Protein AF-E5WY20-F1 (afdb_monomer_lite)

Structure (mmCIF, N/CA/C/O backbone):
data_AF-E5WY20-F1
#
_entry.id   AF-E5WY20-F1
#
loop_
_atom_site.group_PDB
_atom_site.id
_atom_site.type_symbol
_atom_site.label_atom_id
_atom_site.label_alt_id
_atom_site.label_comp_id
_atom_site.label_asym_id
_atom_site.label_entity_id
_atom_site.label_seq_id
_atom_site.pdbx_PDB_ins_code
_atom_site.Cartn_x
_atom_site.Cartn_y
_atom_site.Cartn_z
_atom_site.occupancy
_atom_site.B_iso_or_equiv
_atom_site.auth_seq_id
_atom_site.auth_comp_id
_atom_site.auth_asym_id
_atom_site.auth_atom_id
_atom_site.pdbx_PDB_model_num
ATOM 1 N N . MET A 1 1 ? 13.274 -11.348 -22.290 1.00 45.75 1 MET A N 1
ATOM 2 C CA . MET A 1 1 ? 13.417 -10.328 -21.232 1.00 45.75 1 MET A CA 1
ATOM 3 C C . MET A 1 1 ? 12.013 -10.083 -20.718 1.00 45.75 1 MET A C 1
ATOM 5 O O . MET A 1 1 ? 11.188 -9.654 -21.510 1.00 45.75 1 MET A O 1
ATOM 9 N N . GLN A 1 2 ? 11.688 -10.498 -19.493 1.00 51.53 2 GLN A N 1
ATOM 10 C CA . GLN A 1 2 ? 10.386 -10.154 -18.919 1.00 51.53 2 GLN A CA 1
ATOM 11 C C . GLN A 1 2 ? 10.455 -8.663 -18.585 1.00 51.53 2 GLN A C 1
ATOM 13 O O . GLN A 1 2 ? 11.278 -8.265 -17.763 1.00 51.53 2 GLN A O 1
ATOM 18 N N . SER A 1 3 ? 9.692 -7.837 -19.297 1.00 58.44 3 SER A N 1
ATOM 19 C CA . SER A 1 3 ? 9.562 -6.420 -18.971 1.00 58.44 3 SER A CA 1
ATOM 20 C C . SER A 1 3 ? 8.900 -6.333 -17.604 1.00 58.44 3 SER A C 1
ATOM 22 O O . SER A 1 3 ? 7.744 -6.717 -17.450 1.00 58.44 3 SER A O 1
ATOM 24 N N . GLN A 1 4 ? 9.653 -5.906 -16.596 1.00 67.62 4 GLN A N 1
ATOM 25 C CA . GLN A 1 4 ? 9.116 -5.715 -15.258 1.00 67.62 4 GLN A CA 1
ATOM 26 C C . GLN A 1 4 ? 8.180 -4.511 -15.317 1.00 67.62 4 GLN A C 1
ATOM 28 O O . GLN A 1 4 ? 8.606 -3.409 -15.663 1.00 67.62 4 GLN A O 1
ATOM 33 N N . GLU A 1 5 ? 6.894 -4.734 -15.062 1.00 83.81 5 GLU A N 1
ATOM 34 C CA . GLU A 1 5 ? 5.928 -3.644 -15.023 1.00 83.81 5 GLU A CA 1
ATOM 35 C C . GLU A 1 5 ? 6.298 -2.702 -13.872 1.00 83.81 5 GLU A C 1
ATOM 37 O O . GLU A 1 5 ? 6.479 -3.137 -12.731 1.00 83.81 5 GLU A O 1
ATOM 42 N N . ILE A 1 6 ? 6.486 -1.422 -14.199 1.00 88.25 6 ILE A N 1
ATOM 43 C CA . ILE A 1 6 ? 6.835 -0.386 -13.228 1.00 88.25 6 ILE A CA 1
ATOM 44 C C . ILE A 1 6 ? 5.542 0.130 -12.611 1.00 88.25 6 ILE A C 1
ATOM 46 O O . ILE A 1 6 ? 4.676 0.682 -13.299 1.00 88.25 6 ILE A O 1
ATOM 50 N N . TYR A 1 7 ? 5.427 -0.028 -11.299 1.00 89.50 7 TYR A N 1
ATOM 51 C CA . TYR A 1 7 ? 4.298 0.472 -10.542 1.00 89.50 7 TYR A CA 1
ATOM 52 C C . TYR A 1 7 ? 4.576 1.883 -10.027 1.00 89.50 7 TYR A C 1
ATOM 54 O O . TYR A 1 7 ? 5.654 2.189 -9.534 1.00 89.50 7 TYR A O 1
ATOM 62 N N . THR A 1 8 ? 3.576 2.742 -10.166 1.00 89.31 8 THR A N 1
ATOM 63 C CA . THR A 1 8 ? 3.525 4.119 -9.678 1.00 89.31 8 THR A CA 1
ATOM 64 C C . THR A 1 8 ? 2.345 4.238 -8.722 1.00 89.31 8 THR A C 1
ATOM 66 O O . THR A 1 8 ? 1.380 3.476 -8.811 1.00 89.31 8 THR A O 1
ATOM 69 N N . THR A 1 9 ? 2.357 5.228 -7.841 1.00 86.50 9 THR A N 1
ATOM 70 C CA . THR A 1 9 ? 1.251 5.487 -6.899 1.00 86.50 9 THR A CA 1
ATOM 71 C C . THR A 1 9 ? -0.127 5.598 -7.568 1.00 86.50 9 THR A C 1
ATOM 73 O O . THR A 1 9 ? -1.139 5.188 -6.993 1.00 86.50 9 THR A O 1
ATOM 76 N N . LYS A 1 10 ? -0.151 6.026 -8.837 1.00 85.44 10 LYS A N 1
ATOM 77 C CA . LYS A 1 10 ? -1.353 6.167 -9.669 1.00 85.44 10 LYS A CA 1
ATOM 78 C C . LYS A 1 10 ? -1.848 4.873 -10.312 1.00 85.44 10 LYS A C 1
ATOM 80 O O . LYS A 1 10 ? -3.037 4.784 -10.611 1.00 85.44 10 LYS A O 1
ATOM 85 N N . ASN A 1 11 ? -0.964 3.911 -10.586 1.00 87.62 11 ASN A N 1
ATOM 86 C CA . ASN A 1 11 ? -1.333 2.671 -11.281 1.00 87.62 11 ASN A CA 1
ATOM 87 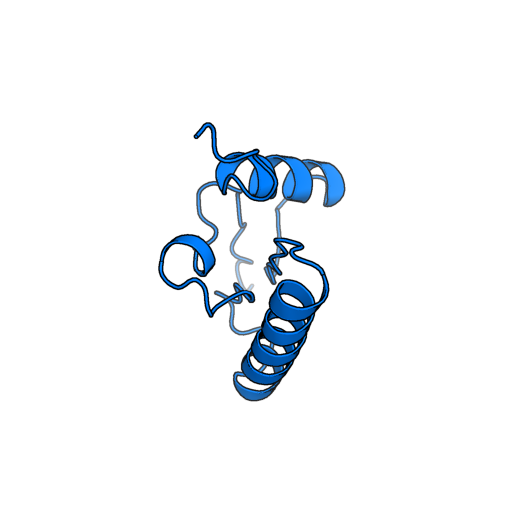C C . ASN A 1 11 ? -1.558 1.487 -10.332 1.00 87.62 11 ASN A C 1
ATOM 89 O O . ASN A 1 11 ? -2.198 0.514 -10.731 1.00 87.62 11 ASN A O 1
ATOM 93 N N . ILE A 1 12 ? -1.082 1.567 -9.084 1.00 87.44 12 ILE A N 1
ATOM 94 C CA . ILE A 1 12 ? -1.339 0.521 -8.099 1.00 87.44 12 ILE A CA 1
ATOM 95 C C . ILE A 1 12 ? -2.846 0.480 -7.798 1.00 87.44 12 ILE A C 1
ATOM 97 O O . ILE A 1 12 ? -3.431 1.503 -7.421 1.00 87.44 12 ILE A O 1
ATOM 101 N N . PRO A 1 13 ? -3.490 -0.697 -7.912 1.00 85.12 13 PRO A N 1
ATOM 102 C CA . PRO A 1 13 ? -4.908 -0.821 -7.625 1.00 85.12 13 PRO A CA 1
ATOM 103 C C . PRO A 1 13 ? -5.204 -0.516 -6.155 1.00 85.12 13 PRO A C 1
ATOM 105 O O . PRO A 1 13 ? -4.642 -1.121 -5.241 1.00 85.12 13 PRO A O 1
ATOM 108 N N . LYS A 1 14 ? -6.140 0.406 -5.925 1.00 84.19 14 LYS A N 1
ATOM 109 C CA . LYS A 1 14 ? -6.558 0.849 -4.588 1.00 84.19 14 LYS A CA 1
ATOM 110 C C . LYS A 1 14 ? -7.576 -0.116 -3.977 1.00 84.19 14 LYS A C 1
ATOM 112 O O . LYS A 1 14 ? -8.728 0.249 -3.753 1.00 84.19 14 LYS A O 1
ATOM 117 N N . VAL A 1 15 ? -7.166 -1.365 -3.754 1.00 81.38 15 VAL A N 1
ATOM 118 C CA . VAL A 1 15 ? -8.065 -2.452 -3.313 1.00 81.38 15 VAL A CA 1
ATOM 119 C C . VAL A 1 15 ? -8.787 -2.123 -2.007 1.00 81.38 15 VAL A C 1
ATOM 121 O O . VAL A 1 15 ? -9.981 -2.372 -1.912 1.00 81.38 15 VAL A O 1
ATOM 124 N N . HIS A 1 16 ? -8.107 -1.459 -1.071 1.00 78.62 16 HIS A N 1
ATOM 125 C CA . HIS A 1 16 ? -8.670 -1.094 0.229 1.00 78.62 16 HIS A CA 1
ATOM 126 C C . HIS A 1 16 ? -9.759 -0.010 0.146 1.00 78.62 16 HIS A C 1
ATOM 128 O O . HIS A 1 16 ? -10.682 0.022 0.956 1.00 78.62 16 HIS A O 1
ATOM 134 N N . LEU A 1 17 ? -9.700 0.864 -0.870 1.00 76.25 17 LEU A N 1
ATOM 135 C CA . LEU A 1 17 ? -10.759 1.849 -1.122 1.00 76.25 17 LEU A CA 1
ATOM 136 C C . LEU A 1 17 ? -12.005 1.220 -1.753 1.00 76.25 17 LEU A C 1
ATOM 138 O O . LEU A 1 17 ? -13.104 1.741 -1.584 1.00 76.25 17 LEU A O 1
ATOM 142 N N . GLN A 1 18 ? -11.830 0.133 -2.505 1.00 76.19 18 GLN A N 1
ATOM 143 C CA . GLN A 1 18 ? -12.932 -0.594 -3.137 1.00 76.19 18 GLN A CA 1
ATOM 144 C C . GLN A 1 18 ? -13.583 -1.579 -2.163 1.00 76.19 18 GLN A C 1
ATOM 146 O O . GLN A 1 18 ? -14.800 -1.745 -2.177 1.00 76.19 18 GLN A O 1
ATOM 151 N N . ASP A 1 19 ? -12.777 -2.207 -1.310 1.00 79.38 19 ASP A N 1
ATOM 152 C CA . ASP A 1 19 ? -13.208 -3.175 -0.314 1.00 79.38 19 ASP A CA 1
ATOM 153 C C . ASP A 1 19 ? -12.379 -3.004 0.963 1.00 79.38 19 ASP A C 1
ATOM 155 O O . ASP A 1 19 ? -11.188 -3.311 1.000 1.00 79.38 19 ASP A O 1
ATOM 159 N N . LYS A 1 20 ? -13.036 -2.552 2.035 1.00 76.44 20 LYS A N 1
ATOM 160 C CA . LYS A 1 20 ? -12.396 -2.314 3.338 1.00 76.44 20 LYS A CA 1
ATOM 161 C C . LYS A 1 20 ? -11.825 -3.581 3.971 1.00 76.44 20 LYS A C 1
ATOM 163 O O . LYS A 1 20 ? -11.008 -3.483 4.874 1.00 76.44 20 LYS A O 1
ATOM 168 N N . THR A 1 21 ? -12.245 -4.758 3.514 1.00 79.88 21 THR A N 1
ATOM 169 C CA . THR A 1 21 ? -11.737 -6.045 4.010 1.00 79.88 21 THR A CA 1
ATOM 170 C C . THR A 1 21 ? -10.497 -6.527 3.258 1.00 79.88 21 THR A C 1
ATOM 172 O O . THR A 1 21 ? -9.899 -7.530 3.645 1.00 79.88 21 THR A O 1
ATOM 175 N N . ARG A 1 22 ? -10.089 -5.813 2.197 1.00 84.12 22 ARG A N 1
ATOM 176 C CA . ARG A 1 22 ? -8.913 -6.130 1.385 1.00 84.12 22 ARG A CA 1
ATOM 177 C C . ARG A 1 22 ? -7.801 -5.130 1.654 1.00 84.12 22 ARG A C 1
ATOM 179 O O . ARG A 1 22 ? -7.890 -3.959 1.295 1.00 84.12 22 ARG A O 1
ATOM 186 N N . TYR A 1 23 ? -6.724 -5.611 2.247 1.00 88.50 23 TYR A N 1
ATOM 187 C CA . TYR A 1 23 ? -5.574 -4.816 2.662 1.00 88.50 23 TYR A CA 1
ATOM 188 C C . TYR A 1 23 ? -4.375 -5.046 1.744 1.00 88.50 23 TYR A C 1
ATOM 190 O O . TYR A 1 23 ? -3.567 -4.135 1.546 1.00 88.50 23 TYR A O 1
ATOM 198 N N . VAL A 1 24 ? -4.268 -6.244 1.161 1.00 90.75 24 VAL A N 1
ATOM 199 C CA . VAL A 1 24 ? -3.168 -6.632 0.278 1.00 90.75 24 VAL A CA 1
ATOM 200 C C . VAL A 1 24 ? -3.483 -6.329 -1.185 1.00 90.75 24 VAL A C 1
ATOM 202 O O . VAL A 1 24 ? -4.355 -6.934 -1.814 1.00 90.75 24 VAL A O 1
ATOM 205 N N . CYS A 1 25 ? -2.691 -5.435 -1.766 1.00 90.31 25 CYS A N 1
ATOM 206 C CA . CYS A 1 25 ? -2.625 -5.174 -3.192 1.00 90.31 25 CYS A CA 1
ATOM 207 C C . CYS A 1 25 ? -1.462 -5.958 -3.813 1.00 90.31 25 CYS A C 1
ATOM 209 O O . CYS A 1 25 ? -0.301 -5.629 -3.594 1.00 90.31 25 CYS A O 1
ATOM 211 N N . ASN A 1 26 ? -1.768 -7.002 -4.584 1.00 90.88 26 ASN A N 1
ATOM 212 C CA . ASN A 1 26 ? -0.778 -7.884 -5.213 1.00 90.88 26 ASN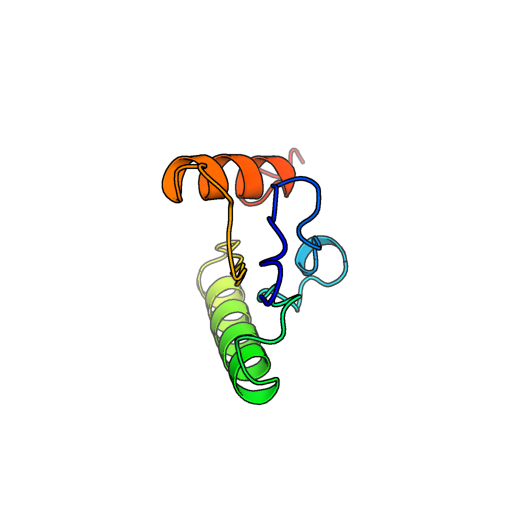 A CA 1
ATOM 213 C C . ASN A 1 26 ? -1.103 -8.090 -6.709 1.00 90.88 26 ASN A C 1
ATOM 215 O O . ASN A 1 26 ? -1.520 -9.181 -7.105 1.00 90.88 26 ASN A O 1
ATOM 219 N N . PRO A 1 27 ? -0.981 -7.043 -7.548 1.00 86.81 27 PRO A N 1
ATOM 220 C CA . PRO A 1 27 ? -1.393 -7.090 -8.954 1.00 86.81 27 PRO A CA 1
ATOM 221 C C . PRO A 1 27 ? -0.575 -8.084 -9.788 1.00 86.81 27 PRO A C 1
ATOM 223 O O . PRO A 1 27 ? -1.115 -8.721 -10.686 1.00 86.81 27 PRO A O 1
ATOM 226 N N . ALA A 1 28 ? 0.704 -8.268 -9.455 1.00 87.75 28 ALA A N 1
ATOM 227 C CA . ALA A 1 28 ? 1.597 -9.179 -10.165 1.00 87.75 28 ALA A CA 1
ATOM 228 C C . ALA A 1 28 ? 1.518 -10.637 -9.672 1.00 87.75 28 ALA A C 1
ATOM 230 O O . ALA A 1 28 ? 2.235 -11.491 -10.190 1.00 87.75 28 ALA A O 1
ATOM 231 N N . GLY A 1 29 ? 0.687 -10.935 -8.664 1.00 88.75 29 GLY A N 1
ATOM 232 C CA . GLY A 1 29 ? 0.546 -12.294 -8.134 1.00 88.75 29 GLY A CA 1
ATOM 233 C C . GLY A 1 29 ? 1.828 -12.847 -7.499 1.00 88.75 29 GLY A C 1
ATOM 234 O O . GLY A 1 29 ? 2.058 -14.051 -7.544 1.00 88.75 29 GLY A O 1
ATOM 235 N N . ILE A 1 30 ? 2.666 -11.980 -6.920 1.00 91.25 30 ILE A N 1
ATOM 236 C CA . ILE A 1 30 ? 3.939 -12.350 -6.277 1.00 91.25 30 ILE A CA 1
ATOM 237 C C . ILE A 1 30 ? 3.676 -13.223 -5.047 1.00 91.25 30 ILE A C 1
ATOM 239 O O . ILE A 1 30 ? 4.339 -14.237 -4.841 1.00 91.25 30 ILE A O 1
ATOM 243 N N . LEU A 1 31 ? 2.689 -12.837 -4.235 1.00 91.19 31 LEU A N 1
ATOM 244 C CA . LEU A 1 31 ? 2.162 -13.680 -3.163 1.00 91.19 31 LEU A CA 1
ATOM 245 C C . LEU A 1 31 ? 1.069 -14.615 -3.691 1.00 91.19 31 LEU A C 1
ATOM 247 O O . LEU A 1 31 ? 0.303 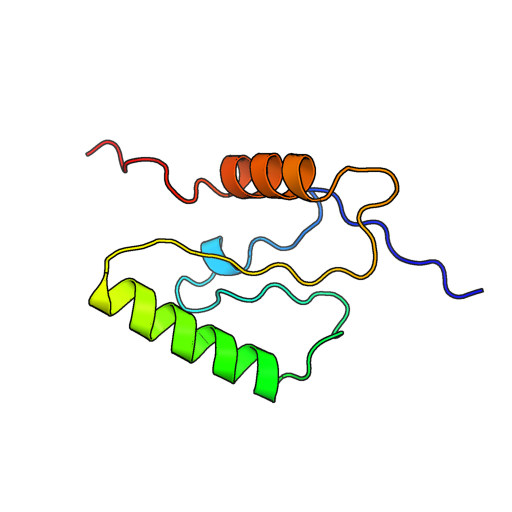-14.257 -4.589 1.00 91.19 31 LEU A O 1
ATOM 251 N N . SER A 1 32 ? 0.958 -15.801 -3.093 1.00 93.38 32 SER A N 1
ATOM 252 C CA . SER A 1 32 ? -0.160 -16.708 -3.358 1.00 93.38 32 SER A CA 1
ATOM 253 C C . SER A 1 32 ? -1.470 -16.141 -2.802 1.00 93.38 32 SER A C 1
ATOM 255 O O . SER A 1 32 ? -1.477 -15.368 -1.843 1.00 93.38 32 SER A O 1
ATOM 257 N N . VAL A 1 33 ? -2.603 -16.571 -3.364 1.00 89.44 33 VAL A N 1
ATOM 258 C CA . VAL A 1 33 ? -3.939 -16.160 -2.892 1.00 89.44 33 VAL A CA 1
ATOM 259 C C . VAL A 1 33 ? -4.138 -16.498 -1.410 1.00 89.44 33 VAL A C 1
ATOM 261 O O . VAL A 1 33 ? -4.708 -15.700 -0.670 1.00 89.44 33 VAL A O 1
ATOM 264 N N . SER A 1 34 ? -3.623 -17.647 -0.962 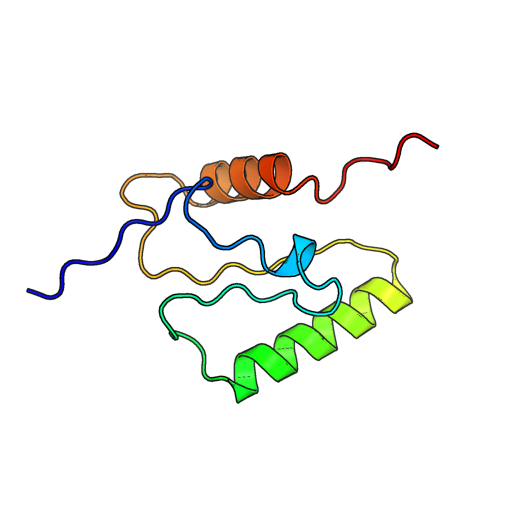1.00 92.75 34 SER A N 1
ATOM 265 C CA . SER A 1 34 ? -3.659 -18.048 0.447 1.00 92.75 34 SER A CA 1
ATOM 266 C C . SER A 1 34 ? -2.890 -17.072 1.339 1.00 92.75 34 SER A C 1
ATOM 268 O O . SER A 1 34 ? -3.444 -16.624 2.337 1.00 92.75 34 SER A O 1
ATOM 270 N N . ALA A 1 35 ? -1.673 -16.675 0.947 1.00 93.62 35 ALA A N 1
ATOM 271 C CA . ALA A 1 35 ? -0.873 -15.715 1.706 1.00 93.62 35 ALA A CA 1
ATOM 272 C C . ALA A 1 35 ? -1.535 -14.327 1.755 1.00 93.62 35 ALA A C 1
ATOM 274 O O . ALA A 1 35 ? -1.575 -13.703 2.813 1.00 93.62 35 ALA A O 1
ATOM 275 N N . CYS A 1 36 ? -2.113 -13.859 0.640 1.00 92.88 36 CYS A N 1
ATOM 276 C CA . CYS A 1 36 ? -2.899 -12.621 0.633 1.00 92.88 36 CYS A CA 1
ATOM 277 C C . CYS A 1 36 ? -4.067 -12.695 1.627 1.00 92.88 36 CYS A C 1
ATOM 279 O O . CYS A 1 36 ? -4.236 -11.783 2.430 1.00 92.88 36 CYS A O 1
ATOM 281 N N . GLY A 1 37 ? -4.823 -13.798 1.622 1.00 91.69 37 GLY A N 1
ATOM 282 C CA . GLY A 1 37 ? -5.956 -13.987 2.529 1.00 91.69 37 GLY A CA 1
ATOM 283 C C . GLY A 1 37 ? -5.561 -14.082 4.007 1.00 91.69 37 GLY A C 1
ATOM 284 O O . GLY A 1 37 ? -6.309 -13.621 4.868 1.00 91.69 37 GLY A O 1
ATOM 285 N N . GLU A 1 38 ? -4.399 -14.656 4.324 1.00 93.94 38 GLU A N 1
ATOM 286 C CA . GLU A 1 38 ? -3.872 -14.681 5.695 1.00 93.94 38 GLU A CA 1
ATOM 287 C C . GLU A 1 38 ? -3.495 -13.279 6.180 1.00 93.94 38 GLU A C 1
ATOM 289 O O . GLU A 1 38 ? -3.907 -12.880 7.271 1.00 93.94 38 GLU A O 1
ATOM 294 N N . ILE A 1 39 ? -2.786 -12.506 5.354 1.00 93.38 39 ILE A N 1
ATOM 295 C CA . ILE A 1 39 ? -2.400 -11.129 5.686 1.00 93.38 39 ILE A CA 1
ATOM 296 C C . ILE A 1 39 ? -3.641 -10.241 5.828 1.00 93.38 39 ILE A C 1
ATOM 298 O O . ILE A 1 39 ? -3.740 -9.508 6.810 1.00 93.38 39 ILE A O 1
ATOM 302 N N . ASP A 1 40 ? -4.610 -10.343 4.911 1.00 91.25 40 ASP A N 1
ATOM 303 C CA . ASP A 1 40 ? -5.874 -9.600 4.994 1.00 91.25 40 ASP A CA 1
ATOM 304 C C . ASP A 1 40 ? -6.587 -9.873 6.328 1.00 91.25 40 ASP A C 1
ATOM 306 O O . ASP A 1 40 ? -7.006 -8.941 7.011 1.00 91.25 40 ASP A O 1
ATOM 310 N N . ARG A 1 41 ? -6.661 -11.140 6.765 1.00 91.94 41 ARG A N 1
ATOM 311 C CA . ARG A 1 41 ? -7.263 -11.503 8.062 1.00 91.94 41 ARG A CA 1
ATOM 312 C C . ARG A 1 41 ? -6.489 -10.946 9.253 1.00 91.94 41 ARG A C 1
ATOM 314 O O . ARG A 1 41 ? -7.110 -10.492 10.214 1.00 91.94 41 ARG A O 1
ATOM 321 N N . MET A 1 42 ? -5.159 -11.003 9.214 1.00 93.00 42 MET A N 1
ATOM 322 C CA . MET A 1 42 ? -4.315 -10.465 10.284 1.00 93.00 42 MET A CA 1
ATOM 323 C C . MET A 1 42 ? -4.480 -8.950 10.412 1.00 93.00 42 MET A C 1
ATOM 325 O O . MET A 1 42 ? -4.663 -8.449 11.521 1.00 93.00 42 MET A O 1
ATOM 329 N N . LEU A 1 43 ? -4.462 -8.231 9.288 1.00 91.06 43 LEU A N 1
ATOM 330 C CA . LEU A 1 43 ? -4.629 -6.779 9.256 1.00 91.06 43 LEU A CA 1
ATOM 331 C C . LEU A 1 43 ? -6.044 -6.364 9.655 1.00 91.06 43 LEU A C 1
ATOM 333 O O . LEU A 1 43 ? -6.193 -5.449 10.458 1.00 91.06 43 LEU A O 1
ATOM 337 N N . TYR A 1 44 ? -7.061 -7.103 9.215 1.00 90.62 44 TYR A N 1
ATOM 338 C CA . TYR A 1 44 ? -8.439 -6.905 9.660 1.00 90.62 44 TYR A CA 1
ATOM 339 C C . TYR A 1 44 ? -8.586 -7.050 11.181 1.00 90.62 44 TYR A C 1
ATOM 341 O O . TYR A 1 44 ? -9.208 -6.222 11.848 1.00 90.62 44 TYR A O 1
ATOM 349 N N . ALA A 1 45 ? -7.990 -8.095 11.765 1.00 91.19 45 ALA A N 1
ATOM 350 C CA . ALA A 1 45 ? -8.012 -8.293 13.211 1.00 91.19 45 ALA A CA 1
ATOM 351 C C . ALA A 1 45 ? -7.255 -7.182 13.957 1.00 91.19 45 ALA A C 1
ATOM 353 O O . ALA A 1 45 ? -7.664 -6.798 15.054 1.00 91.19 45 ALA A O 1
ATOM 354 N N . LEU A 1 46 ? -6.164 -6.677 13.378 1.00 90.44 46 LEU A N 1
ATOM 355 C CA . LEU A 1 46 ? -5.353 -5.606 13.948 1.00 90.44 46 LEU A CA 1
ATOM 356 C C . LEU A 1 46 ? -6.082 -4.255 13.914 1.00 90.44 46 LEU A C 1
ATOM 358 O O . LEU A 1 46 ? -6.096 -3.554 14.929 1.00 90.44 46 LEU A O 1
ATOM 362 N N . GLU A 1 47 ? -6.744 -3.926 12.802 1.00 89.31 47 GLU A N 1
ATOM 363 C CA . GLU A 1 47 ? -7.603 -2.743 12.687 1.00 89.31 47 GLU A CA 1
ATOM 364 C C . GLU A 1 47 ? -8.739 -2.801 13.713 1.00 89.31 47 GLU A C 1
ATOM 366 O O . GLU A 1 47 ? -8.956 -1.833 14.434 1.00 89.31 47 GLU A O 1
ATOM 371 N N . GLN A 1 48 ? -9.416 -3.943 13.876 1.00 88.44 48 GLN A N 1
ATOM 372 C CA . GLN A 1 48 ? -10.486 -4.055 14.876 1.00 88.44 48 GLN A CA 1
ATOM 373 C C . GLN A 1 48 ? -9.993 -3.918 16.324 1.00 88.44 48 GLN A C 1
ATOM 375 O O . GLN A 1 48 ? -10.720 -3.408 17.173 1.00 88.44 48 GLN A O 1
ATOM 380 N N . GLN A 1 49 ? -8.774 -4.374 16.622 1.00 91.31 49 GLN A N 1
ATOM 381 C CA . GLN A 1 49 ? -8.214 -4.313 17.976 1.00 91.31 49 GLN A CA 1
ATOM 382 C C . GLN A 1 49 ? -7.649 -2.938 18.335 1.00 91.31 49 GLN A C 1
ATOM 384 O O . GLN A 1 49 ? -7.692 -2.546 19.500 1.00 91.31 49 GLN A O 1
ATOM 389 N N . THR A 1 50 ? -7.082 -2.227 17.360 1.00 89.56 50 THR A N 1
ATOM 390 C CA . THR A 1 50 ? -6.278 -1.018 17.616 1.00 89.56 50 THR A CA 1
ATOM 391 C C . THR A 1 50 ? -6.797 0.233 16.909 1.00 89.56 50 THR A C 1
ATOM 393 O O . THR A 1 50 ? -6.399 1.339 17.264 1.00 89.56 50 THR A O 1
ATOM 396 N N . GLY A 1 51 ? -7.685 0.077 15.927 1.00 84.81 51 GLY A N 1
ATOM 397 C CA . GLY A 1 51 ? -8.205 1.155 15.087 1.00 84.81 51 GLY A CA 1
ATOM 398 C C . GLY A 1 51 ? -7.221 1.662 14.033 1.00 84.81 51 GLY A C 1
ATOM 399 O O . GLY A 1 51 ? -7.477 2.706 13.437 1.00 84.81 51 GLY A O 1
ATOM 400 N N . ILE A 1 52 ? -6.086 0.983 13.821 1.00 84.81 52 ILE A N 1
ATOM 401 C CA . ILE A 1 52 ? -5.116 1.409 12.811 1.00 84.81 52 ILE A CA 1
ATOM 402 C C . ILE A 1 52 ? -5.622 1.097 11.403 1.00 84.81 52 ILE A C 1
ATOM 404 O O . ILE A 1 52 ? -6.077 -0.008 11.123 1.00 84.81 52 ILE A O 1
ATOM 408 N N . GLU A 1 53 ? -5.457 2.050 10.494 1.00 82.69 53 GLU A N 1
ATOM 409 C CA . GLU A 1 53 ? -5.648 1.833 9.063 1.00 82.69 53 GLU A CA 1
ATOM 410 C C . GLU A 1 53 ? -4.286 1.458 8.463 1.00 82.69 53 GLU A C 1
ATOM 412 O O . GLU A 1 53 ? -3.313 2.203 8.583 1.00 82.69 53 GLU A O 1
ATOM 417 N N . THR A 1 54 ? -4.171 0.274 7.866 1.00 84.44 54 THR A N 1
ATOM 418 C CA . THR A 1 54 ? -2.909 -0.246 7.304 1.00 84.44 54 THR A CA 1
ATOM 419 C C . THR A 1 54 ? -3.176 -0.826 5.928 1.00 84.44 54 THR A C 1
ATOM 421 O O . THR A 1 54 ? -4.233 -1.385 5.715 1.00 84.44 54 THR A O 1
ATOM 424 N N . VAL A 1 55 ? -2.241 -0.735 4.985 1.00 87.12 55 VAL A N 1
ATOM 425 C CA . VAL A 1 55 ? -2.355 -1.391 3.672 1.00 87.12 55 VAL A CA 1
ATOM 426 C C . VAL A 1 55 ? -1.012 -1.988 3.274 1.00 87.12 55 VAL A C 1
ATOM 428 O O . VAL A 1 55 ? 0.037 -1.495 3.688 1.00 87.12 55 VAL A O 1
ATOM 431 N N . VAL A 1 56 ? -1.037 -3.049 2.471 1.00 89.44 56 VAL A N 1
ATOM 432 C CA . VAL A 1 56 ? 0.167 -3.739 1.995 1.00 89.44 56 VAL A CA 1
ATOM 433 C C . VAL A 1 56 ? 0.146 -3.765 0.475 1.00 89.44 56 VAL A C 1
ATOM 435 O O . VAL A 1 56 ? -0.765 -4.329 -0.121 1.00 89.44 56 VAL A O 1
ATOM 438 N N . ALA A 1 57 ? 1.154 -3.181 -0.169 1.00 89.69 57 ALA A N 1
ATOM 439 C CA . ALA A 1 57 ? 1.325 -3.238 -1.618 1.00 89.69 57 ALA A CA 1
ATOM 440 C C . ALA A 1 57 ? 2.534 -4.109 -1.973 1.00 89.69 57 ALA A C 1
ATOM 442 O O . ALA A 1 57 ? 3.640 -3.881 -1.489 1.00 89.69 57 ALA A O 1
ATOM 443 N N . VAL A 1 58 ? 2.316 -5.104 -2.829 1.00 90.75 58 VAL A N 1
ATOM 444 C CA . VAL A 1 58 ? 3.335 -6.037 -3.309 1.00 90.75 58 VAL A CA 1
ATOM 445 C C . VAL A 1 58 ? 3.445 -5.877 -4.814 1.00 90.75 58 VAL A C 1
ATOM 447 O O . VAL A 1 58 ? 2.591 -6.332 -5.575 1.00 90.75 58 VAL A O 1
ATOM 450 N N . VAL A 1 59 ? 4.508 -5.204 -5.238 1.00 90.38 59 VAL A N 1
ATOM 451 C CA . VAL A 1 59 ? 4.779 -4.899 -6.641 1.00 90.38 59 VAL A CA 1
ATOM 452 C C . VAL A 1 59 ? 6.185 -5.359 -7.012 1.00 90.38 59 VAL A C 1
ATOM 454 O O . VAL A 1 59 ? 7.085 -5.318 -6.175 1.00 90.38 59 VAL A O 1
ATOM 457 N N . PRO A 1 60 ? 6.401 -5.814 -8.256 1.00 89.00 60 PRO A N 1
ATOM 458 C CA . PRO A 1 60 ? 7.696 -6.308 -8.689 1.00 89.00 60 PRO A CA 1
ATOM 459 C C . PRO A 1 60 ? 8.726 -5.180 -8.775 1.00 89.00 60 PRO A C 1
ATOM 461 O O . PRO A 1 60 ? 9.894 -5.418 -8.498 1.00 89.00 60 PRO A O 1
ATOM 464 N N . SER A 1 61 ? 8.333 -3.970 -9.180 1.00 90.38 61 SER A N 1
ATOM 465 C CA . SER A 1 61 ? 9.231 -2.819 -9.291 1.00 90.38 61 SER A CA 1
ATOM 466 C C . SER A 1 61 ? 8.467 -1.511 -9.125 1.00 90.38 61 SER A C 1
ATOM 468 O O . SER A 1 61 ? 7.347 -1.381 -9.616 1.00 90.38 61 SER A O 1
ATOM 470 N N . ILE A 1 62 ? 9.118 -0.535 -8.496 1.00 90.88 62 ILE A N 1
ATOM 471 C CA . ILE A 1 62 ? 8.715 0.881 -8.457 1.00 90.88 62 ILE A CA 1
ATOM 472 C C . ILE A 1 62 ? 9.609 1.743 -9.370 1.00 90.88 62 ILE A C 1
ATOM 474 O O . ILE A 1 62 ? 9.672 2.963 -9.258 1.00 90.88 62 ILE A O 1
ATOM 478 N N . GLY A 1 63 ? 10.349 1.101 -10.280 1.00 88.88 63 GLY A N 1
ATOM 479 C CA . GLY A 1 63 ? 11.333 1.757 -11.133 1.00 88.88 63 GLY A CA 1
ATOM 480 C C . GLY A 1 63 ? 12.538 2.238 -10.327 1.00 88.88 63 GLY A C 1
ATOM 481 O O . GLY A 1 63 ? 13.182 1.449 -9.640 1.00 88.88 63 GLY A O 1
ATOM 482 N N . ASN A 1 64 ? 12.835 3.533 -10.433 1.00 88.38 64 ASN A N 1
ATOM 483 C CA . ASN A 1 64 ? 13.932 4.205 -9.732 1.00 88.38 64 ASN A CA 1
ATOM 484 C C . ASN A 1 64 ? 13.460 4.990 -8.496 1.00 88.38 64 ASN A C 1
ATOM 486 O O . ASN A 1 64 ? 14.240 5.767 -7.947 1.00 88.38 64 ASN A O 1
ATOM 490 N N . GLU A 1 65 ? 12.196 4.842 -8.092 1.00 88.94 65 GLU A N 1
ATOM 491 C CA . GLU A 1 65 ? 11.700 5.500 -6.886 1.00 88.94 65 GLU A CA 1
ATOM 492 C C . GLU A 1 65 ? 12.290 4.874 -5.621 1.00 88.94 65 GLU A C 1
ATOM 494 O O . GLU A 1 65 ? 12.639 3.693 -5.579 1.00 88.94 65 GLU A O 1
ATOM 499 N N . ASP A 1 66 ? 12.393 5.690 -4.577 1.00 90.56 66 ASP A N 1
ATOM 500 C CA . ASP A 1 66 ? 12.752 5.225 -3.247 1.00 90.56 66 ASP A CA 1
ATOM 501 C C . ASP A 1 66 ? 11.528 4.595 -2.563 1.00 90.56 66 ASP A C 1
ATOM 503 O O . ASP A 1 66 ? 10.431 5.153 -2.594 1.00 90.56 66 ASP A O 1
ATOM 507 N N . CYS A 1 67 ? 11.706 3.435 -1.926 1.00 87.50 67 CYS A N 1
ATOM 508 C CA . CYS A 1 67 ? 10.605 2.691 -1.311 1.00 87.50 67 CYS A CA 1
ATOM 509 C C . CYS A 1 67 ? 9.878 3.482 -0.212 1.00 87.50 67 CYS A C 1
ATOM 511 O O . CYS A 1 67 ? 8.667 3.305 -0.040 1.00 87.50 67 CYS A O 1
ATOM 513 N N . PHE A 1 68 ? 10.590 4.320 0.546 1.00 88.44 68 PHE A N 1
ATOM 514 C CA . PHE A 1 68 ? 9.997 5.115 1.617 1.00 88.44 68 PHE A CA 1
ATOM 515 C C . PHE A 1 68 ? 9.157 6.254 1.038 1.00 88.44 68 PHE A C 1
ATOM 517 O O . PHE A 1 68 ? 7.976 6.370 1.378 1.00 88.44 68 PHE A O 1
ATOM 524 N N . GLU A 1 69 ? 9.720 7.023 0.104 1.00 88.94 69 GLU A N 1
ATOM 525 C CA . GLU A 1 69 ? 8.992 8.099 -0.582 1.00 88.94 69 GLU A CA 1
ATOM 526 C C . GLU A 1 69 ? 7.782 7.563 -1.348 1.00 88.94 69 GLU A C 1
ATOM 528 O O . GLU A 1 69 ? 6.681 8.109 -1.245 1.00 88.94 69 GLU A O 1
ATOM 533 N N . PHE A 1 70 ? 7.956 6.438 -2.042 1.00 90.31 70 PHE A N 1
ATOM 534 C CA . PHE A 1 70 ? 6.882 5.751 -2.744 1.00 90.31 70 PHE A CA 1
ATOM 535 C C . PHE A 1 70 ? 5.739 5.380 -1.800 1.00 90.31 70 PHE A C 1
ATOM 537 O O . PHE A 1 70 ? 4.577 5.688 -2.066 1.00 90.31 70 PHE A O 1
ATOM 544 N N . SER A 1 71 ? 6.064 4.746 -0.670 1.00 88.00 71 SER A N 1
ATOM 545 C CA . SER A 1 71 ? 5.070 4.336 0.326 1.00 88.00 71 SER A CA 1
ATOM 546 C C . SER A 1 71 ? 4.355 5.546 0.922 1.00 88.00 71 SER A C 1
ATOM 548 O O . SER A 1 71 ? 3.135 5.530 1.081 1.00 88.00 71 SER A O 1
ATOM 550 N N . HIS A 1 72 ? 5.087 6.624 1.203 1.00 87.94 72 HIS A N 1
ATOM 551 C CA . HIS A 1 72 ? 4.514 7.849 1.745 1.00 87.94 72 HIS A CA 1
ATOM 552 C C . HIS A 1 72 ? 3.559 8.527 0.751 1.00 87.94 72 HIS A C 1
ATOM 554 O O . HIS A 1 72 ? 2.447 8.920 1.118 1.00 87.94 72 HIS A O 1
ATOM 560 N N . GLN A 1 73 ? 3.943 8.627 -0.523 1.00 88.69 73 GLN A N 1
ATOM 561 C CA . GLN A 1 73 ? 3.068 9.148 -1.574 1.00 88.69 73 GLN A CA 1
ATOM 562 C C . GLN A 1 73 ? 1.841 8.250 -1.787 1.00 88.69 73 GLN A C 1
ATOM 564 O O . GLN A 1 73 ? 0.722 8.759 -1.876 1.00 88.69 73 GLN A O 1
ATOM 569 N N . LEU A 1 74 ? 2.029 6.926 -1.805 1.00 87.88 74 LEU A N 1
ATOM 570 C CA . LEU A 1 74 ? 0.953 5.947 -1.968 1.00 87.88 74 LEU A CA 1
ATOM 571 C C . LEU A 1 74 ? -0.100 6.091 -0.864 1.00 87.88 74 LEU A C 1
ATOM 573 O O . LEU A 1 74 ? -1.285 6.241 -1.157 1.00 87.88 74 LEU A O 1
ATOM 577 N N . LEU A 1 75 ? 0.328 6.100 0.401 1.00 84.00 75 LEU A N 1
ATOM 578 C CA . LEU A 1 75 ? -0.572 6.230 1.550 1.00 84.00 75 LEU A CA 1
ATOM 579 C C . LEU A 1 75 ? -1.317 7.572 1.537 1.00 84.00 75 LEU A C 1
ATOM 581 O O . LEU A 1 75 ? -2.527 7.607 1.774 1.00 84.00 75 LEU A O 1
ATOM 585 N N . ASN A 1 76 ? -0.636 8.661 1.162 1.00 84.19 76 ASN A N 1
ATOM 586 C CA . ASN A 1 76 ? -1.262 9.975 1.001 1.00 84.19 76 ASN A CA 1
ATOM 587 C C . ASN A 1 76 ? -2.333 9.995 -0.104 1.00 84.19 76 ASN A C 1
ATOM 589 O O . ASN A 1 76 ? -3.399 10.591 0.089 1.00 84.19 76 ASN A O 1
ATOM 593 N N . GLU A 1 77 ? -2.080 9.334 -1.239 1.00 82.69 77 GLU A N 1
ATOM 594 C CA . GLU A 1 77 ? -3.041 9.193 -2.344 1.00 82.69 77 GLU A CA 1
ATOM 595 C C . GLU A 1 77 ? -4.212 8.256 -2.023 1.00 82.69 77 GLU A C 1
ATOM 597 O O . GLU A 1 77 ? -5.261 8.322 -2.676 1.00 82.69 77 GLU A O 1
ATOM 602 N N . TRP A 1 78 ? -4.031 7.347 -1.068 1.00 79.50 78 TRP A N 1
ATOM 603 C CA . TRP A 1 78 ? -5.071 6.428 -0.610 1.00 79.50 78 TRP A CA 1
ATOM 604 C C . TRP A 1 78 ? -5.869 7.006 0.559 1.00 79.50 78 TRP A C 1
ATOM 606 O O . TRP A 1 78 ? -6.935 6.494 0.877 1.00 79.50 78 TRP A O 1
ATOM 616 N N . GLY A 1 79 ? -5.395 8.096 1.170 1.00 72.94 79 GLY A N 1
ATOM 617 C CA . GLY A 1 79 ? -6.070 8.750 2.290 1.00 72.94 79 GLY A CA 1
ATOM 618 C C . GLY A 1 79 ? -6.009 7.960 3.598 1.00 72.94 79 GLY A C 1
ATOM 619 O O . GLY A 1 79 ? -6.715 8.317 4.537 1.00 72.94 79 GLY A O 1
ATOM 620 N N . VAL A 1 80 ? -5.164 6.929 3.665 1.00 68.81 80 VAL A N 1
ATOM 621 C CA . VAL A 1 80 ? -4.923 6.126 4.870 1.00 68.81 80 VAL A CA 1
ATOM 622 C C . VAL A 1 80 ? -4.304 7.029 5.938 1.00 68.81 80 VAL A C 1
ATOM 624 O O . VAL A 1 80 ? -3.306 7.702 5.674 1.00 68.81 80 VAL A O 1
ATOM 627 N N . GLY A 1 81 ? -4.906 7.092 7.130 1.00 58.84 81 GLY A N 1
ATOM 628 C CA . GLY A 1 81 ? -4.409 7.930 8.226 1.00 58.84 81 GLY A CA 1
ATOM 629 C C . GLY A 1 81 ? -4.826 9.405 8.167 1.00 58.84 81 GLY A C 1
ATOM 630 O O . GLY A 1 81 ? -4.424 10.188 9.034 1.00 58.84 81 GLY A O 1
ATOM 631 N N . LYS A 1 82 ? -5.666 9.822 7.207 1.00 56.44 82 LYS A N 1
ATOM 632 C CA . LYS A 1 82 ? -6.344 11.121 7.322 1.00 56.44 82 LYS A CA 1
ATOM 633 C C . LYS A 1 82 ? -7.466 10.985 8.345 1.00 56.44 82 LYS A C 1
ATOM 635 O O . LYS A 1 82 ? -8.364 10.166 8.177 1.00 56.44 82 LYS A O 1
ATOM 640 N N . LYS A 1 83 ? -7.452 11.836 9.381 1.00 48.84 83 LYS A N 1
ATOM 641 C CA . LYS A 1 83 ? -8.633 12.053 10.228 1.00 48.84 83 LYS A CA 1
ATOM 642 C C . LYS A 1 83 ? -9.824 12.270 9.297 1.00 48.84 83 LYS A C 1
ATOM 644 O O . LYS A 1 83 ? -9.816 13.242 8.538 1.00 48.84 83 LYS A O 1
ATOM 649 N N . ARG A 1 84 ? -10.824 11.383 9.353 1.00 46.53 84 ARG A N 1
ATOM 650 C CA . ARG A 1 84 ? -12.174 11.715 8.889 1.00 46.53 84 ARG A CA 1
ATOM 651 C C . ARG A 1 84 ? -12.501 13.063 9.527 1.00 46.53 84 ARG A C 1
ATOM 653 O O . ARG A 1 84 ? -12.551 13.152 10.750 1.00 46.53 84 ARG A O 1
ATOM 660 N N . GLN A 1 85 ? -12.582 14.117 8.718 1.00 44.19 85 GLN A N 1
ATOM 661 C CA . GLN A 1 85 ? -13.261 15.318 9.173 1.00 44.19 85 GLN A CA 1
ATOM 662 C C . GLN A 1 85 ? -14.728 14.908 9.285 1.00 44.19 85 GLN A C 1
ATOM 664 O O . GLN A 1 85 ? -15.278 14.355 8.331 1.00 44.19 85 GLN A O 1
ATOM 669 N N . GLU A 1 86 ? -15.237 15.026 10.508 1.00 39.88 86 GLU A N 1
ATOM 670 C CA . GLU A 1 86 ? -16.610 14.727 10.920 1.00 39.88 86 GLU A CA 1
ATOM 671 C C . GLU A 1 86 ? -17.657 15.417 10.039 1.00 39.88 86 GLU A C 1
ATOM 673 O O . GLU A 1 86 ? -17.400 16.560 9.591 1.00 39.88 86 GLU A O 1
#

Sequence (86 aa):
MQSQEIYTTKNIPKV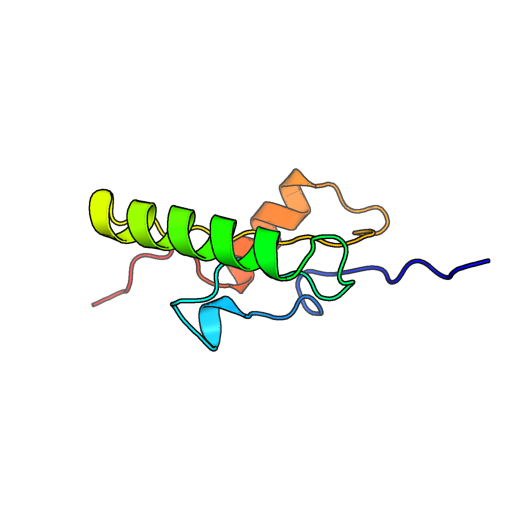HLQDKTRYVCNPAGILSVSACGEIDRMLYALEQQTGIETVVAVVPSIGNEDCFEFSHQLLNEWGVGKKRQE

InterPro domains:
  IPR007621 TPM domain [PF04536] (25-85)

pLDDT: mean 83.18, std 12.6, range [39.88, 93.94]

Radius of gyration: 13.66 Å; chains: 1; bounding box: 30×33×39 Å

Organism: NCBI:txid665953

Secondary s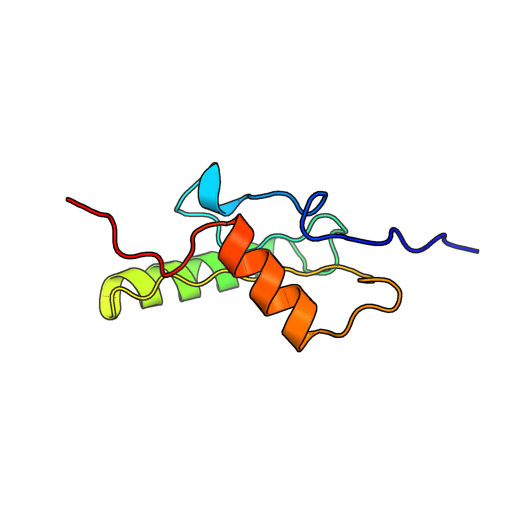tructure (DSSP, 8-state):
---PPBP-TTTS--HHHH-TT--EE-TT--S-HHHHHHHHHHHHHHHHHH-----EE--SB-TT--HHHHHHHHHHHHTTT-----

Foldseek 3Di:
DPPFDADALVRQDLVCVVPVLQQEGEPPCPDPPVVSNVVSVVVVVVCVVPVAFHHHYDGPHNDPDDPVVRVVVNCVVSCGPPPPPD